Protein AF-B8HHJ3-F1 (afdb_monomer)

pLDDT: mean 74.64, std 19.81, range [38.91, 95.44]

Structure (mmCIF, N/CA/C/O backbone):
data_AF-B8HHJ3-F1
#
_entry.id   AF-B8HHJ3-F1
#
loop_
_atom_site.group_PDB
_atom_site.id
_atom_site.type_symbol
_atom_site.label_atom_id
_atom_site.label_alt_id
_atom_site.label_comp_id
_atom_site.label_asym_id
_atom_site.label_entity_id
_atom_site.label_seq_id
_atom_site.pdbx_PDB_ins_code
_atom_site.Cartn_x
_atom_site.Cartn_y
_atom_site.Cartn_z
_atom_site.occupancy
_atom_site.B_iso_or_equiv
_atom_site.auth_seq_id
_atom_site.auth_comp_id
_atom_site.auth_asym_id
_atom_site.auth_atom_id
_atom_site.pdbx_PDB_model_num
ATOM 1 N N . MET A 1 1 ? -22.187 -8.654 -37.472 1.00 39.53 1 MET A N 1
ATOM 2 C CA . MET A 1 1 ? -22.136 -8.886 -36.016 1.00 39.53 1 MET A CA 1
ATOM 3 C C . MET A 1 1 ? -20.667 -8.932 -35.640 1.00 39.53 1 MET A C 1
ATOM 5 O O . MET A 1 1 ? -20.045 -9.967 -35.825 1.00 39.53 1 MET A O 1
ATOM 9 N N . SER A 1 2 ? -20.085 -7.790 -35.275 1.00 41.62 2 SER A N 1
ATOM 10 C CA . SER A 1 2 ? -18.671 -7.726 -34.893 1.00 41.62 2 SER A CA 1
ATOM 11 C C . SER A 1 2 ? -18.561 -8.133 -33.432 1.00 41.62 2 SER A C 1
ATOM 13 O O . SER A 1 2 ? -19.108 -7.459 -32.562 1.00 41.62 2 SER A O 1
ATOM 15 N N . GLY A 1 3 ? -17.942 -9.291 -33.207 1.00 42.66 3 GLY A N 1
ATOM 16 C CA . GLY A 1 3 ? -17.611 -9.793 -31.883 1.00 42.66 3 GLY A CA 1
ATOM 17 C C . GLY A 1 3 ? -16.629 -8.852 -31.199 1.00 42.66 3 GLY A C 1
ATOM 18 O O . GLY A 1 3 ? -15.698 -8.348 -31.823 1.00 42.66 3 GLY A O 1
ATOM 19 N N . MET A 1 4 ? -16.906 -8.602 -29.928 1.00 48.00 4 MET A N 1
ATOM 20 C CA . MET A 1 4 ? -16.073 -7.865 -28.994 1.00 48.00 4 MET A CA 1
ATOM 21 C C . MET A 1 4 ? -14.666 -8.472 -28.971 1.00 48.00 4 MET A C 1
ATOM 23 O O . MET A 1 4 ? -14.512 -9.654 -28.678 1.00 48.00 4 MET A O 1
ATOM 27 N N . THR A 1 5 ? -13.644 -7.671 -29.245 1.00 41.06 5 THR A N 1
ATOM 28 C CA . THR A 1 5 ? -12.315 -7.909 -28.679 1.00 41.06 5 THR A CA 1
ATOM 29 C C . THR A 1 5 ? -12.155 -6.883 -27.577 1.00 41.06 5 THR A C 1
ATOM 31 O O . THR A 1 5 ? -11.819 -5.726 -27.827 1.00 41.06 5 THR A O 1
ATOM 34 N N . GLU A 1 6 ? -12.532 -7.292 -26.369 1.00 40.34 6 GLU A N 1
ATOM 35 C CA . GLU A 1 6 ? -12.197 -6.583 -25.143 1.00 40.34 6 GLU A CA 1
ATOM 36 C C . GLU A 1 6 ? -10.674 -6.426 -25.118 1.00 40.34 6 GLU A C 1
ATOM 38 O O . GLU A 1 6 ? -9.939 -7.414 -25.123 1.00 40.34 6 GLU A O 1
ATOM 43 N N . ASN A 1 7 ? -10.202 -5.180 -25.175 1.00 38.91 7 ASN A N 1
ATOM 44 C CA . ASN A 1 7 ? -8.801 -4.875 -24.919 1.00 38.91 7 ASN A CA 1
ATOM 45 C C . ASN A 1 7 ? -8.454 -5.435 -23.533 1.00 38.91 7 ASN A C 1
ATOM 47 O O . ASN A 1 7 ? -9.158 -5.096 -22.575 1.00 38.91 7 ASN A O 1
ATOM 51 N N . PRO A 1 8 ? -7.407 -6.264 -23.384 1.00 41.50 8 PRO A N 1
ATOM 52 C CA . PRO A 1 8 ? -6.937 -6.617 -22.060 1.00 41.50 8 PRO A CA 1
ATOM 53 C C . PRO A 1 8 ? -6.451 -5.329 -21.394 1.00 41.50 8 PRO A C 1
ATOM 55 O O . PRO A 1 8 ? -5.512 -4.683 -21.855 1.00 41.50 8 PRO A O 1
ATOM 58 N N . VAL A 1 9 ? -7.156 -4.924 -20.340 1.00 40.34 9 VAL A N 1
ATOM 59 C CA . VAL A 1 9 ? -6.746 -3.829 -19.461 1.00 40.34 9 VAL A CA 1
ATOM 60 C C . VAL A 1 9 ? -5.335 -4.162 -18.964 1.00 40.34 9 VAL A C 1
ATOM 62 O O . VAL A 1 9 ? -5.134 -5.297 -18.519 1.00 40.34 9 VAL A O 1
ATOM 65 N N . PRO A 1 10 ? -4.360 -3.240 -19.039 1.00 42.06 10 PRO A N 1
ATOM 66 C CA . PRO A 1 10 ? -3.039 -3.486 -18.482 1.00 42.06 10 PRO A CA 1
ATOM 67 C C . PRO A 1 10 ? -3.205 -3.804 -16.995 1.00 42.06 10 PRO A C 1
ATOM 69 O O . PRO A 1 10 ? -3.707 -2.987 -16.222 1.00 42.06 10 PRO A O 1
ATOM 72 N N . VAL A 1 11 ? -2.854 -5.032 -16.614 1.00 43.84 11 VAL A N 1
ATOM 73 C CA . VAL A 1 11 ? -2.845 -5.466 -15.219 1.00 43.84 11 VAL A CA 1
ATOM 74 C C . VAL A 1 11 ? -1.603 -4.839 -14.597 1.00 43.84 11 VAL A C 1
ATOM 76 O O . VAL A 1 11 ? -0.507 -5.377 -14.695 1.00 43.84 11 VAL A O 1
ATOM 79 N N . THR A 1 12 ? -1.786 -3.648 -14.034 1.00 46.75 12 THR A N 1
ATOM 80 C CA . THR A 1 12 ? -0.804 -2.937 -13.209 1.00 46.75 12 THR A CA 1
ATOM 81 C C . THR A 1 12 ? -0.358 -3.797 -12.033 1.00 46.75 12 THR A C 1
ATOM 83 O O . THR A 1 12 ? -1.081 -4.706 -11.594 1.00 46.75 12 THR A O 1
ATOM 86 N N . ALA A 1 13 ? 0.848 -3.540 -11.523 1.00 52.72 13 ALA A N 1
ATOM 87 C CA . ALA A 1 13 ? 1.371 -4.365 -10.454 1.00 52.72 13 ALA A CA 1
ATOM 88 C C . ALA A 1 13 ? 0.533 -4.244 -9.186 1.00 52.72 13 ALA A C 1
ATOM 90 O O . ALA A 1 13 ? -0.105 -3.235 -8.879 1.00 52.72 13 ALA A O 1
ATOM 91 N N . ALA A 1 14 ? 0.519 -5.374 -8.480 1.00 62.84 14 ALA A N 1
ATOM 92 C CA . ALA A 1 14 ? -0.212 -5.578 -7.251 1.00 62.84 14 ALA A CA 1
ATOM 93 C C . ALA A 1 14 ? -1.665 -5.072 -7.348 1.00 62.84 14 ALA A C 1
ATOM 95 O O . ALA A 1 14 ? -1.977 -4.020 -6.790 1.00 62.84 14 ALA A O 1
ATOM 96 N N . PRO A 1 15 ? -2.601 -5.829 -7.958 1.00 69.50 15 PRO A N 1
ATOM 97 C CA . PRO A 1 15 ? -4.024 -5.462 -7.973 1.00 69.50 15 PRO A CA 1
ATOM 98 C C . PRO A 1 15 ? -4.575 -5.135 -6.573 1.00 69.50 15 PRO A C 1
ATOM 100 O O . PRO A 1 15 ? -5.564 -4.420 -6.448 1.00 69.50 15 PRO A O 1
ATOM 103 N N . TYR A 1 16 ? -3.904 -5.603 -5.516 1.00 77.94 16 TYR A N 1
ATOM 104 C CA . TYR A 1 16 ? -4.191 -5.258 -4.131 1.00 77.94 16 TYR A CA 1
ATOM 105 C C . TYR A 1 16 ? -3.856 -3.805 -3.726 1.00 77.94 16 TYR A C 1
ATOM 107 O O . TYR A 1 16 ? -4.528 -3.268 -2.855 1.00 77.94 16 TYR A O 1
ATOM 115 N N . LEU A 1 17 ? -2.880 -3.125 -4.342 1.00 85.25 17 LEU A N 1
ATOM 116 C CA . LEU A 1 17 ? -2.566 -1.709 -4.062 1.00 85.25 17 LEU A CA 1
ATOM 117 C C . LEU A 1 17 ? -3.586 -0.737 -4.675 1.00 85.25 17 LEU A C 1
ATOM 119 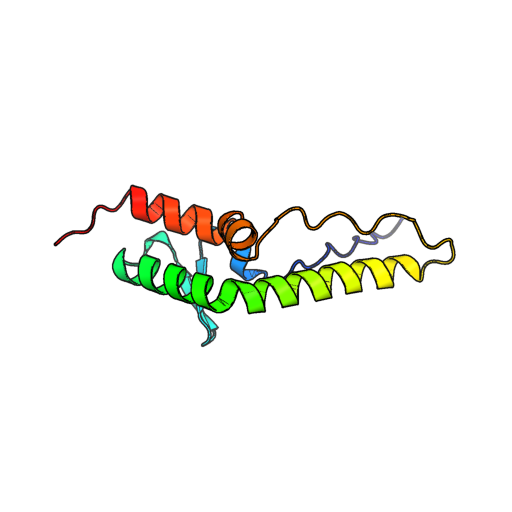O O . LEU A 1 17 ? -3.681 0.414 -4.246 1.00 85.25 17 LEU A O 1
ATOM 123 N N . GLN A 1 18 ? -4.367 -1.202 -5.652 1.00 85.44 18 GLN A N 1
ATOM 124 C CA . GLN A 1 18 ? -5.452 -0.439 -6.277 1.00 85.44 18 GLN A CA 1
ATOM 125 C C . GLN A 1 18 ? -6.777 -0.543 -5.501 1.00 85.44 18 GLN A C 1
ATOM 127 O O . GLN A 1 18 ? -7.750 0.137 -5.827 1.00 85.44 18 GLN A O 1
ATOM 132 N N . GLN A 1 19 ? -6.834 -1.389 -4.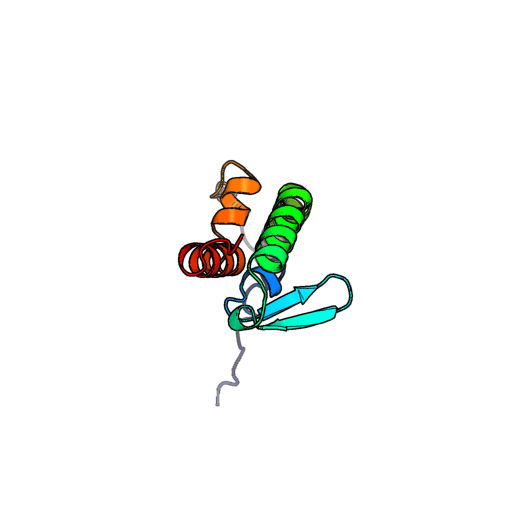468 1.00 86.88 19 GLN A N 1
ATOM 133 C CA . GLN A 1 19 ? -8.021 -1.581 -3.638 1.00 86.88 19 GLN A CA 1
ATOM 134 C C . GLN A 1 19 ? -8.181 -0.426 -2.646 1.00 86.88 19 GLN A C 1
ATOM 136 O O . GLN A 1 19 ? -7.210 0.057 -2.080 1.00 86.88 19 GLN A O 1
ATOM 141 N N . THR A 1 20 ? -9.421 -0.007 -2.396 1.00 92.00 20 THR A N 1
ATOM 142 C CA . THR A 1 20 ? -9.732 1.081 -1.446 1.00 92.00 20 THR A CA 1
ATOM 143 C C . THR A 1 20 ? -10.527 0.623 -0.228 1.00 92.00 20 THR A C 1
ATOM 145 O O . THR A 1 20 ? -10.669 1.378 0.724 1.00 92.00 20 THR A O 1
ATOM 148 N N . GLN A 1 21 ? -11.058 -0.603 -0.249 1.00 92.56 21 GLN A N 1
ATOM 149 C CA . GLN A 1 21 ? -11.944 -1.127 0.801 1.00 92.56 21 GLN A CA 1
ATOM 150 C C . GLN A 1 21 ? -11.368 -2.338 1.524 1.00 92.56 21 GLN A C 1
ATOM 152 O O . GLN A 1 21 ? -11.779 -2.640 2.642 1.00 92.56 21 GLN A O 1
ATOM 157 N N . VAL A 1 22 ? -10.421 -3.032 0.897 1.00 93.50 22 VAL A N 1
ATOM 158 C CA . VAL A 1 22 ? -9.871 -4.281 1.409 1.00 93.50 22 VAL A CA 1
ATOM 159 C C . VAL A 1 22 ? -8.353 -4.276 1.358 1.00 93.50 22 VAL A C 1
ATOM 161 O O . VAL A 1 22 ? -7.751 -3.682 0.469 1.00 93.50 22 VAL A O 1
ATOM 164 N N . TRP A 1 23 ? -7.754 -4.982 2.307 1.00 91.94 23 TRP A N 1
ATOM 165 C CA . TRP A 1 23 ? -6.350 -5.360 2.320 1.00 91.94 23 TRP A CA 1
ATOM 166 C C . TRP A 1 23 ? -6.254 -6.881 2.297 1.00 91.94 23 TRP A C 1
ATOM 168 O O . TRP A 1 23 ? -6.881 -7.543 3.120 1.00 91.94 23 TRP A O 1
ATOM 178 N N . THR A 1 24 ? -5.464 -7.442 1.384 1.00 89.81 24 THR A N 1
ATOM 179 C CA . THR A 1 24 ? -5.147 -8.876 1.398 1.00 89.81 24 THR A CA 1
ATOM 180 C C . THR A 1 24 ? -3.725 -9.062 1.902 1.00 89.81 24 THR A C 1
ATOM 182 O O . THR A 1 24 ? -2.789 -8.520 1.317 1.00 89.81 24 THR A O 1
ATOM 185 N N . ASP A 1 25 ? -3.560 -9.792 3.002 1.00 87.06 25 ASP A N 1
ATOM 186 C CA . ASP A 1 25 ? -2.243 -10.029 3.590 1.00 87.06 25 ASP A CA 1
ATOM 187 C C . ASP A 1 25 ? -1.430 -11.091 2.822 1.00 87.06 25 ASP A C 1
ATOM 189 O O . ASP A 1 25 ? -1.908 -11.745 1.895 1.00 87.06 25 ASP A O 1
ATOM 193 N N . VAL A 1 26 ? -0.173 -11.287 3.232 1.00 82.62 26 VAL A N 1
ATOM 194 C CA . VAL A 1 26 ? 0.754 -12.259 2.617 1.00 82.62 26 VAL A CA 1
ATOM 195 C C . VAL A 1 26 ? 0.317 -13.721 2.757 1.00 82.62 26 VAL A C 1
ATOM 197 O O . VAL A 1 26 ? 0.873 -14.592 2.093 1.00 82.62 26 VAL A O 1
ATOM 200 N N . HIS A 1 27 ? -0.653 -14.004 3.625 1.00 84.69 27 HIS A N 1
ATOM 201 C CA . HIS A 1 27 ? -1.237 -15.328 3.809 1.00 84.69 27 HIS A CA 1
ATOM 202 C C . HIS A 1 27 ? -2.525 -15.511 2.994 1.00 84.69 27 HIS A C 1
ATOM 204 O O . HIS A 1 27 ? -3.106 -16.594 3.017 1.00 84.69 27 HIS A O 1
ATOM 210 N N . GLY A 1 28 ? -2.957 -14.480 2.261 1.00 84.62 28 GLY A N 1
ATOM 211 C CA . GLY A 1 28 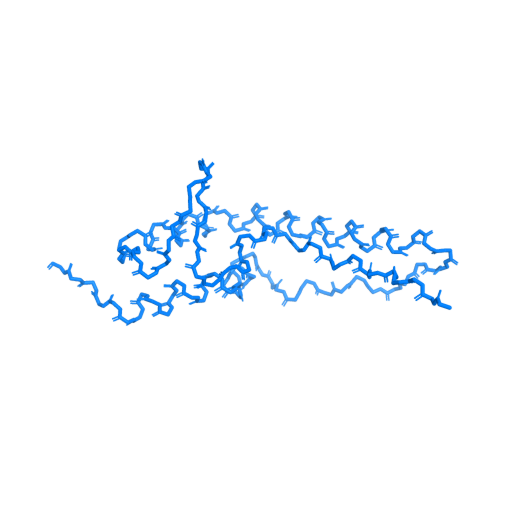? -4.166 -14.498 1.448 1.00 84.62 28 GLY A CA 1
ATOM 212 C C . GLY A 1 28 ? -5.446 -14.189 2.222 1.00 84.62 28 GLY A C 1
ATOM 213 O O . GLY A 1 28 ? -6.527 -14.377 1.667 1.00 84.62 28 GLY A O 1
ATOM 214 N N . ASN A 1 29 ? -5.368 -13.716 3.473 1.00 88.62 29 ASN A N 1
ATOM 215 C CA . ASN A 1 29 ? -6.571 -13.297 4.193 1.00 88.62 29 ASN A CA 1
ATOM 216 C C . ASN A 1 29 ? -6.959 -11.879 3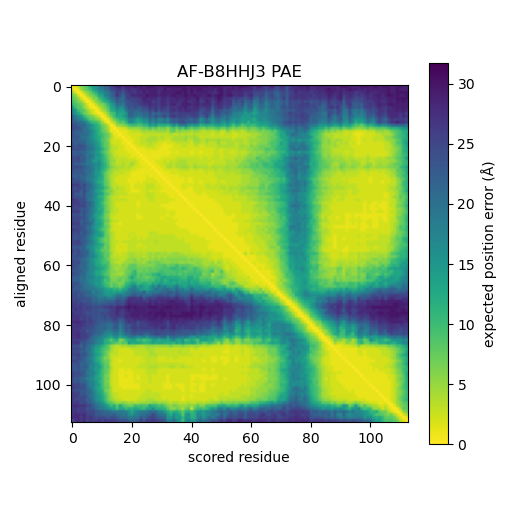.786 1.00 88.62 29 ASN A C 1
ATOM 218 O O . ASN A 1 29 ? -6.121 -10.975 3.777 1.00 88.62 29 ASN A O 1
ATOM 222 N N . THR A 1 30 ? -8.244 -11.679 3.508 1.00 93.12 30 THR A N 1
ATOM 223 C CA . THR A 1 30 ? -8.809 -10.373 3.173 1.00 93.12 30 THR A CA 1
ATOM 224 C C . THR A 1 30 ? -9.395 -9.710 4.415 1.00 93.12 30 THR A C 1
ATOM 226 O O . THR A 1 30 ? -10.202 -10.303 5.129 1.00 93.12 30 THR A O 1
ATOM 229 N N . HIS A 1 31 ? -9.017 -8.457 4.640 1.00 92.44 31 HIS A N 1
ATOM 230 C CA . HIS A 1 31 ? -9.457 -7.612 5.744 1.00 92.44 31 HIS A CA 1
ATOM 231 C C . HIS A 1 31 ? -10.187 -6.397 5.178 1.00 92.44 31 HIS A C 1
ATOM 233 O O . HIS A 1 31 ? -9.654 -5.730 4.292 1.00 92.44 31 HIS A O 1
ATOM 239 N N . LEU A 1 32 ? -11.378 -6.083 5.687 1.00 95.44 32 LEU A N 1
ATOM 240 C CA . LEU A 1 32 ? -12.051 -4.817 5.382 1.00 95.44 32 LEU A CA 1
ATOM 241 C C . LEU A 1 32 ? -11.333 -3.681 6.113 1.00 95.44 32 LEU A C 1
ATOM 243 O O . LEU A 1 32 ? -11.135 -3.761 7.326 1.00 95.44 32 LEU A O 1
ATOM 247 N N . LEU A 1 33 ? -10.951 -2.616 5.402 1.00 94.00 33 LEU A N 1
ATOM 248 C CA . LEU A 1 33 ? -10.187 -1.516 6.005 1.00 94.00 33 LEU A CA 1
ATOM 249 C C . LEU A 1 33 ? -10.961 -0.833 7.139 1.00 94.00 33 LEU A C 1
ATOM 251 O O . LEU A 1 33 ? -10.369 -0.418 8.136 1.00 94.00 33 LEU A O 1
ATOM 255 N N . GLU A 1 34 ? -12.287 -0.748 7.015 1.00 93.00 34 GLU A N 1
ATOM 256 C CA . GLU A 1 34 ? -13.151 -0.167 8.042 1.00 93.00 34 GLU A CA 1
ATOM 257 C C . GLU A 1 34 ? -13.140 -0.967 9.355 1.00 93.00 34 GLU A C 1
ATOM 259 O O . GLU A 1 34 ? -13.188 -0.367 10.431 1.00 93.00 34 GLU A O 1
ATOM 264 N N . ASP A 1 35 ? -12.954 -2.285 9.294 1.00 94.88 35 ASP A N 1
ATOM 265 C CA . ASP A 1 35 ? -12.898 -3.156 10.472 1.00 94.88 35 ASP A CA 1
ATOM 266 C C . ASP A 1 35 ? -11.499 -3.198 11.106 1.00 94.88 35 ASP A C 1
ATOM 268 O O . ASP A 1 35 ? -11.330 -3.586 12.267 1.00 94.88 35 ASP A O 1
ATOM 272 N N . MET A 1 36 ? -10.466 -2.772 10.372 1.00 93.44 36 MET A N 1
ATOM 273 C CA . MET A 1 36 ? -9.094 -2.784 10.866 1.00 93.44 36 MET A CA 1
ATOM 274 C C . MET A 1 36 ? -8.885 -1.750 11.977 1.00 93.44 36 MET A C 1
ATOM 276 O O . MET A 1 36 ? -9.173 -0.558 11.847 1.00 93.44 36 MET A O 1
ATOM 280 N N . THR A 1 37 ? -8.285 -2.184 13.084 1.00 93.56 37 THR A N 1
ATOM 281 C CA . THR A 1 37 ? -7.883 -1.258 14.152 1.00 93.56 37 THR A CA 1
ATOM 282 C C . THR A 1 37 ? -6.824 -0.264 13.659 1.00 93.56 37 THR A C 1
ATOM 284 O O . THR A 1 37 ? -6.026 -0.577 12.775 1.00 93.56 37 THR A O 1
ATOM 287 N N . ALA A 1 38 ? -6.737 0.914 14.287 1.00 92.69 38 ALA A N 1
ATOM 288 C CA . ALA A 1 38 ? -5.712 1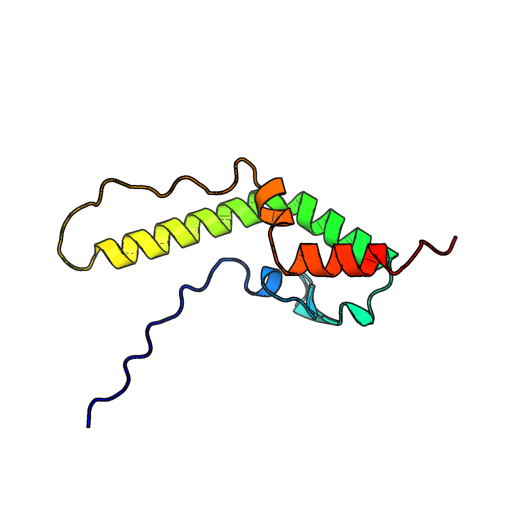.909 13.952 1.00 92.69 38 ALA A CA 1
ATOM 289 C C . ALA A 1 38 ? -4.277 1.358 14.085 1.00 92.69 38 ALA A C 1
ATOM 291 O O . ALA A 1 38 ? -3.401 1.701 13.297 1.00 92.69 38 ALA A O 1
ATOM 292 N N . ASN A 1 39 ? -4.024 0.471 15.053 1.00 94.06 39 ASN A N 1
ATOM 293 C CA . ASN A 1 39 ? -2.717 -0.178 15.187 1.00 94.06 39 ASN A CA 1
ATOM 294 C C . ASN A 1 39 ? -2.437 -1.127 14.023 1.00 94.06 39 ASN A C 1
ATOM 296 O O . ASN A 1 39 ? -1.323 -1.148 13.506 1.00 94.06 39 ASN A O 1
ATOM 300 N N . TYR A 1 40 ? -3.446 -1.875 13.581 1.00 93.19 40 TYR A N 1
ATOM 301 C CA . TYR A 1 40 ? -3.274 -2.785 12.460 1.00 93.19 40 TYR A CA 1
ATOM 302 C C . TYR A 1 40 ? -3.081 -2.033 11.136 1.00 93.19 40 TYR A C 1
ATOM 304 O O . TYR A 1 40 ? -2.169 -2.373 10.391 1.00 93.19 40 TYR A O 1
ATOM 312 N N . LEU A 1 41 ? -3.822 -0.943 10.902 1.00 93.94 41 LEU A N 1
ATOM 313 C CA . LEU A 1 41 ? -3.599 -0.041 9.762 1.00 93.94 41 LEU A CA 1
ATOM 314 C C . LEU A 1 41 ? -2.159 0.505 9.735 1.00 93.94 41 LEU A C 1
ATOM 316 O O . LEU A 1 41 ? -1.498 0.438 8.703 1.00 93.94 41 LEU A O 1
ATOM 320 N N . ARG A 1 42 ? -1.626 0.973 10.876 1.00 94.62 42 ARG A N 1
ATOM 321 C CA . ARG A 1 42 ? -0.223 1.431 10.972 1.00 94.62 42 ARG A CA 1
ATOM 322 C C . ARG A 1 42 ? 0.783 0.318 10.687 1.00 94.62 42 ARG A C 1
ATOM 324 O O . ARG A 1 42 ? 1.784 0.567 10.023 1.00 94.62 42 ARG A O 1
ATOM 331 N N . ASN A 1 43 ? 0.525 -0.896 11.172 1.00 94.81 43 ASN A N 1
ATOM 332 C CA . ASN A 1 43 ? 1.392 -2.044 10.909 1.00 94.81 43 ASN A CA 1
ATOM 333 C C . ASN A 1 43 ? 1.417 -2.395 9.419 1.00 94.81 43 ASN A C 1
ATOM 335 O O . ASN A 1 43 ? 2.490 -2.658 8.881 1.00 94.81 43 ASN A O 1
ATOM 339 N N . VAL A 1 44 ? 0.263 -2.359 8.747 1.00 94.50 44 VAL A N 1
ATOM 340 C CA . VAL A 1 44 ? 0.178 -2.603 7.303 1.00 94.50 44 VAL A CA 1
ATOM 341 C C . VAL A 1 44 ? 0.893 -1.507 6.517 1.00 94.50 44 VAL A C 1
ATOM 343 O O . VAL A 1 44 ? 1.696 -1.826 5.647 1.00 94.50 44 VAL A O 1
ATOM 346 N N . LEU A 1 45 ? 0.699 -0.231 6.863 1.00 94.88 45 LEU A N 1
ATOM 347 C CA . LEU A 1 45 ? 1.431 0.868 6.226 1.00 94.88 45 LEU A CA 1
ATOM 348 C C . LEU A 1 45 ? 2.951 0.730 6.400 1.00 94.88 45 LEU A C 1
ATOM 350 O O . LEU A 1 45 ? 3.681 0.834 5.422 1.00 94.88 45 LEU A O 1
ATOM 354 N N . SER A 1 46 ? 3.429 0.424 7.609 1.00 94.94 46 SER A N 1
ATOM 355 C CA . SER A 1 46 ? 4.860 0.205 7.878 1.00 94.94 46 SER A CA 1
ATOM 356 C C . SER A 1 46 ? 5.432 -0.987 7.099 1.00 94.94 46 SER A C 1
ATOM 358 O O . SER A 1 46 ? 6.552 -0.928 6.583 1.00 94.94 46 SER A O 1
ATOM 360 N N . TYR A 1 47 ? 4.649 -2.062 6.973 1.00 94.00 47 TYR A N 1
ATOM 361 C CA . TYR A 1 47 ? 4.996 -3.212 6.142 1.00 94.00 47 TYR A CA 1
ATOM 362 C C . TYR A 1 47 ? 5.114 -2.823 4.661 1.00 94.00 47 TYR A C 1
ATOM 364 O O . TYR A 1 47 ? 6.112 -3.153 4.022 1.00 94.00 47 TYR A O 1
ATOM 372 N N . LEU A 1 48 ? 4.131 -2.093 4.126 1.00 92.81 48 LEU A N 1
ATOM 373 C CA . LEU A 1 48 ? 4.139 -1.624 2.741 1.00 92.81 48 LEU A CA 1
ATOM 374 C C . LEU A 1 48 ? 5.315 -0.679 2.471 1.00 92.81 48 LEU A C 1
ATOM 376 O O . LEU A 1 48 ? 5.979 -0.825 1.451 1.00 92.81 48 LEU A O 1
ATOM 380 N N . GLU A 1 49 ? 5.626 0.229 3.399 1.00 94.06 49 GLU A N 1
ATOM 381 C CA . GLU A 1 49 ? 6.796 1.107 3.302 1.00 94.06 49 GLU A CA 1
ATOM 382 C C . GLU A 1 49 ? 8.109 0.311 3.248 1.00 94.06 49 GLU A C 1
ATOM 384 O O . GLU A 1 49 ? 8.961 0.611 2.416 1.00 94.06 49 GLU A O 1
ATOM 389 N N . HIS A 1 50 ? 8.261 -0.741 4.061 1.00 93.38 50 HIS A N 1
ATOM 390 C CA . HIS A 1 50 ? 9.427 -1.638 3.997 1.00 93.38 50 HIS A CA 1
ATOM 391 C C . HIS A 1 50 ? 9.527 -2.414 2.681 1.00 93.38 50 HIS A C 1
ATOM 393 O O . HIS A 1 50 ? 10.612 -2.854 2.304 1.00 93.38 50 HIS A O 1
ATOM 399 N N . LYS A 1 51 ? 8.398 -2.617 2.001 1.00 89.50 51 LYS A N 1
ATOM 400 C CA . LYS A 1 51 ? 8.313 -3.320 0.721 1.00 89.50 51 LYS A CA 1
ATOM 401 C C . LYS A 1 51 ? 8.299 -2.387 -0.486 1.00 89.50 51 LYS A C 1
ATOM 403 O O . LYS A 1 51 ? 8.276 -2.885 -1.605 1.00 89.50 51 LYS A O 1
ATOM 408 N N . ALA A 1 52 ? 8.353 -1.069 -0.286 1.00 89.50 52 ALA A N 1
ATOM 409 C CA . ALA A 1 52 ? 8.159 -0.087 -1.348 1.00 89.50 52 ALA A CA 1
ATOM 410 C C . ALA A 1 52 ? 9.089 -0.321 -2.546 1.00 89.50 52 ALA A C 1
ATOM 412 O O . ALA A 1 52 ? 8.607 -0.359 -3.671 1.00 89.50 52 ALA A O 1
ATOM 413 N N . ASP A 1 53 ? 10.387 -0.536 -2.315 1.00 85.94 53 ASP A N 1
ATOM 414 C CA . ASP A 1 53 ? 11.365 -0.722 -3.396 1.00 85.94 53 ASP A CA 1
ATOM 415 C C . ASP A 1 53 ? 11.134 -2.014 -4.195 1.00 85.94 53 ASP A C 1
ATOM 417 O O . ASP A 1 53 ? 11.228 -2.012 -5.421 1.00 85.94 53 ASP A O 1
ATOM 421 N N . GLU A 1 54 ? 10.791 -3.112 -3.515 1.00 85.94 54 GLU A N 1
ATOM 422 C CA . GLU A 1 54 ? 10.477 -4.400 -4.151 1.00 85.94 54 GLU A CA 1
ATOM 423 C C . GLU A 1 54 ? 9.203 -4.292 -4.999 1.00 85.94 54 GLU A C 1
ATOM 425 O O . GLU A 1 54 ? 9.176 -4.709 -6.157 1.00 85.94 54 GLU A O 1
ATOM 430 N N . LEU A 1 55 ? 8.161 -3.676 -4.436 1.00 85.06 55 LEU A N 1
ATOM 431 C CA . LEU A 1 55 ? 6.876 -3.468 -5.099 1.00 85.06 55 LEU A CA 1
ATOM 432 C C . LEU A 1 55 ? 6.996 -2.515 -6.290 1.00 85.06 55 LEU A C 1
ATOM 434 O O . LEU A 1 55 ? 6.423 -2.774 -7.346 1.00 85.06 55 LEU A O 1
ATOM 438 N N . TYR A 1 56 ? 7.778 -1.448 -6.139 1.00 84.12 56 TYR A N 1
ATOM 439 C CA . TYR A 1 56 ? 8.039 -0.494 -7.206 1.00 84.12 56 TYR A CA 1
ATOM 440 C C . TYR A 1 56 ? 8.846 -1.128 -8.337 1.00 84.12 56 TYR A C 1
ATOM 442 O O . TYR A 1 56 ? 8.507 -0.945 -9.501 1.00 84.12 56 TYR A O 1
ATOM 450 N N . GLY A 1 57 ? 9.875 -1.920 -8.018 1.00 80.94 57 GLY A N 1
ATOM 451 C CA . GLY A 1 57 ? 10.638 -2.666 -9.020 1.00 80.94 57 GLY A CA 1
ATOM 452 C C . GLY A 1 57 ? 9.760 -3.618 -9.835 1.00 80.94 57 GLY A C 1
ATOM 453 O O . GLY A 1 57 ? 9.862 -3.639 -11.060 1.00 80.94 57 GLY A O 1
ATOM 454 N N . ALA A 1 58 ? 8.852 -4.341 -9.172 1.00 79.81 58 ALA A N 1
ATOM 455 C CA . ALA A 1 58 ? 7.897 -5.225 -9.838 1.00 79.81 58 ALA A CA 1
ATOM 456 C C . ALA A 1 58 ? 6.906 -4.463 -10.742 1.00 79.81 58 ALA A C 1
ATOM 458 O O . ALA A 1 58 ? 6.631 -4.914 -11.852 1.00 79.81 58 ALA A O 1
ATOM 459 N N . GLU A 1 59 ? 6.410 -3.293 -10.312 1.00 77.75 59 GLU A N 1
ATOM 460 C CA . GLU A 1 59 ? 5.599 -2.401 -11.161 1.00 77.75 59 GLU A CA 1
ATOM 461 C C . GLU A 1 59 ? 6.366 -1.965 -12.406 1.00 77.75 59 GLU A C 1
ATOM 463 O O . GLU A 1 59 ? 5.846 -2.049 -13.516 1.00 77.75 59 GLU A O 1
ATOM 468 N N . GLN A 1 60 ? 7.624 -1.555 -12.248 1.00 74.56 60 GLN A N 1
ATOM 469 C CA . GLN A 1 60 ? 8.425 -1.102 -13.379 1.00 74.56 60 GLN A CA 1
ATOM 470 C C . GLN A 1 60 ? 8.737 -2.218 -14.375 1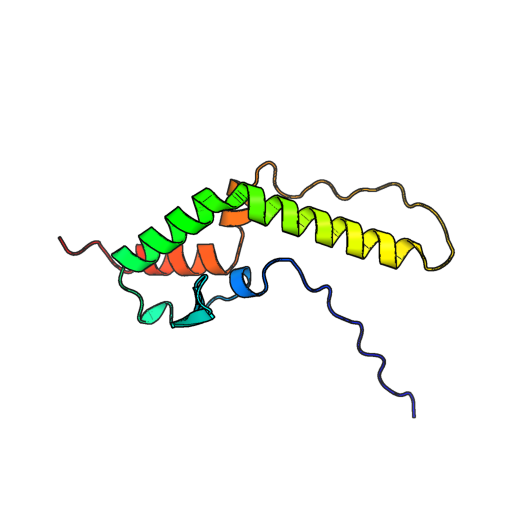.00 74.56 60 GLN A C 1
ATOM 472 O O . GLN A 1 60 ? 8.663 -1.990 -15.583 1.00 74.56 60 GLN A O 1
ATOM 477 N N . GLU A 1 61 ? 9.054 -3.427 -13.907 1.00 74.38 61 GLU A N 1
ATOM 478 C CA . GLU A 1 61 ? 9.243 -4.573 -14.801 1.00 74.38 61 GLU A CA 1
ATOM 479 C C . GLU A 1 61 ? 7.982 -4.890 -15.607 1.00 74.38 61 GLU A C 1
ATOM 481 O O . GLU A 1 61 ? 8.084 -5.191 -16.799 1.00 74.38 61 GLU A O 1
ATOM 486 N N . GLU A 1 62 ? 6.802 -4.805 -14.991 1.00 70.00 62 GLU A N 1
ATOM 487 C CA . GLU A 1 62 ? 5.545 -5.092 -15.678 1.00 70.00 62 GLU A CA 1
ATOM 488 C C . GLU A 1 62 ? 5.180 -3.995 -16.684 1.00 70.00 62 GLU A C 1
ATOM 490 O O . GLU A 1 62 ? 4.810 -4.305 -17.816 1.00 70.00 62 GLU A O 1
ATOM 495 N N . VAL A 1 63 ? 5.380 -2.719 -16.339 1.00 69.00 63 VAL A N 1
ATOM 496 C CA . VAL A 1 63 ? 5.215 -1.596 -17.278 1.00 69.00 63 VAL A CA 1
ATOM 497 C C . VAL A 1 63 ? 6.133 -1.763 -18.492 1.00 69.00 63 VAL A C 1
ATOM 499 O O . VAL A 1 63 ? 5.686 -1.630 -19.634 1.00 69.00 63 VAL A O 1
ATOM 502 N N . VAL A 1 64 ? 7.406 -2.105 -18.273 1.00 67.81 64 VAL A N 1
ATOM 503 C CA . VAL A 1 64 ? 8.363 -2.364 -19.361 1.00 67.81 64 VAL A CA 1
ATOM 504 C C . VAL A 1 64 ? 7.938 -3.576 -20.189 1.00 67.81 64 VAL A C 1
ATOM 506 O O . VAL A 1 64 ? 8.010 -3.539 -21.417 1.00 67.81 64 VAL A O 1
ATOM 509 N N . ARG A 1 65 ? 7.469 -4.651 -19.548 1.00 67.62 65 ARG A N 1
ATOM 510 C CA . ARG A 1 65 ? 6.978 -5.846 -20.240 1.00 67.62 65 ARG A CA 1
ATOM 511 C C . ARG A 1 65 ? 5.771 -5.532 -21.118 1.00 67.62 65 ARG A C 1
ATOM 513 O O . ARG A 1 65 ? 5.769 -5.937 -22.277 1.00 67.62 65 ARG A O 1
ATOM 520 N N . ALA A 1 66 ? 4.784 -4.811 -20.595 1.00 64.81 66 ALA A N 1
ATOM 521 C CA . ALA A 1 66 ? 3.601 -4.402 -21.341 1.00 64.81 66 ALA A CA 1
ATOM 522 C C . ALA A 1 66 ? 3.989 -3.570 -22.575 1.00 64.81 66 ALA A C 1
ATOM 524 O O . ALA A 1 66 ? 3.550 -3.873 -23.682 1.00 64.81 66 ALA A O 1
ATOM 525 N N . GLN A 1 67 ? 4.908 -2.611 -22.412 1.00 62.41 67 GLN A N 1
ATOM 526 C CA . GLN A 1 67 ? 5.438 -1.816 -23.524 1.00 62.41 67 GLN A CA 1
ATOM 527 C C . GLN A 1 67 ? 6.173 -2.674 -24.562 1.00 62.41 67 GLN A C 1
ATOM 529 O O . GLN A 1 67 ? 6.002 -2.477 -25.761 1.00 62.41 67 GLN A O 1
ATOM 534 N N . LEU A 1 68 ? 6.984 -3.648 -24.136 1.00 62.62 68 LEU A N 1
ATOM 535 C CA . LEU A 1 68 ? 7.673 -4.550 -25.063 1.00 62.62 68 LEU A CA 1
ATOM 536 C C . LEU A 1 68 ? 6.692 -5.420 -25.855 1.00 62.62 68 LEU A C 1
ATOM 538 O O . LEU A 1 68 ? 6.919 -5.636 -27.041 1.00 62.62 68 LEU A O 1
ATOM 542 N N . VAL A 1 69 ? 5.612 -5.899 -25.230 1.00 61.06 69 VAL A N 1
ATOM 543 C CA . VAL A 1 69 ? 4.560 -6.668 -25.914 1.00 61.06 69 VAL A CA 1
ATOM 544 C C . VAL A 1 69 ? 3.848 -5.811 -26.965 1.00 61.06 69 VAL A C 1
ATOM 546 O O . VAL A 1 69 ? 3.640 -6.294 -28.077 1.00 61.06 69 VAL A O 1
ATOM 549 N N . GLU A 1 70 ? 3.558 -4.539 -26.673 1.00 54.25 70 GLU A N 1
ATOM 550 C CA . GLU A 1 70 ? 2.999 -3.599 -27.660 1.00 54.25 70 GLU A CA 1
ATOM 551 C C . GLU A 1 70 ? 3.958 -3.333 -28.838 1.00 54.25 70 GLU A C 1
ATOM 553 O O . GLU A 1 70 ? 3.519 -3.182 -29.977 1.00 54.25 70 GLU A O 1
ATOM 558 N N . VAL A 1 71 ? 5.277 -3.354 -28.611 1.00 54.09 71 VAL A N 1
ATOM 559 C CA . VAL A 1 71 ? 6.302 -3.138 -29.656 1.00 54.09 71 VAL A CA 1
ATOM 560 C C . VAL A 1 71 ? 6.422 -4.311 -30.648 1.00 54.09 71 VAL A C 1
ATOM 562 O O . VAL A 1 71 ? 6.997 -4.140 -31.726 1.00 54.09 71 VAL A O 1
ATOM 565 N N . PHE A 1 72 ? 5.875 -5.495 -30.344 1.00 51.47 72 PHE A N 1
ATOM 566 C CA . PHE A 1 72 ? 5.869 -6.631 -31.278 1.00 51.47 72 PHE A CA 1
ATOM 567 C C . PHE A 1 72 ? 4.717 -6.602 -32.304 1.00 51.47 72 PHE A C 1
ATOM 569 O O . PHE A 1 72 ? 4.712 -7.439 -33.212 1.00 51.47 72 PHE A O 1
ATOM 576 N N . GLU A 1 73 ? 3.809 -5.616 -32.263 1.00 48.78 73 GLU A N 1
ATOM 577 C CA . GLU A 1 73 ? 3.105 -5.196 -33.482 1.00 48.78 73 GLU A CA 1
ATOM 578 C C . GLU A 1 73 ? 4.109 -4.487 -34.410 1.00 48.78 73 GLU A C 1
ATOM 580 O O . GLU A 1 73 ? 4.880 -3.635 -33.964 1.00 48.78 73 GLU A O 1
ATOM 585 N N . PRO A 1 74 ? 4.190 -4.836 -35.707 1.00 42.97 74 PRO A N 1
ATOM 586 C CA . PRO A 1 74 ? 5.328 -4.457 -36.526 1.00 42.97 74 PRO A CA 1
ATOM 587 C C . PRO A 1 74 ? 5.238 -2.976 -36.898 1.00 42.97 74 PRO A C 1
ATOM 589 O O . PRO A 1 74 ? 4.706 -2.660 -37.957 1.00 42.97 74 PRO A O 1
ATOM 592 N N . CYS A 1 75 ? 5.782 -2.067 -36.081 1.00 39.66 75 CYS A N 1
ATOM 593 C CA . CYS A 1 75 ? 6.544 -0.902 -36.543 1.00 39.66 75 CYS A CA 1
ATOM 594 C C . CYS A 1 75 ? 7.047 0.019 -35.417 1.00 39.66 75 CYS A C 1
ATOM 596 O O . CYS A 1 75 ? 6.270 0.630 -34.697 1.00 39.66 75 CYS A O 1
ATOM 598 N N . ARG A 1 76 ? 8.361 0.280 -35.501 1.00 41.25 76 ARG A N 1
ATOM 599 C CA . ARG A 1 76 ? 9.124 1.429 -34.979 1.00 41.25 76 ARG A CA 1
ATOM 600 C C . ARG A 1 76 ? 9.263 1.499 -33.461 1.00 41.25 76 ARG A C 1
ATOM 602 O O . ARG A 1 76 ? 8.349 1.912 -32.770 1.00 41.25 76 ARG A O 1
ATOM 609 N N . TYR A 1 77 ? 10.489 1.250 -32.992 1.00 40.75 77 TYR A N 1
ATOM 610 C CA . TYR A 1 77 ? 10.976 1.738 -31.700 1.00 40.75 77 TYR A CA 1
ATOM 611 C C . TYR A 1 77 ? 10.560 3.209 -31.511 1.00 40.75 77 TYR A C 1
ATOM 613 O O . TYR A 1 77 ? 11.094 4.078 -32.213 1.00 40.75 77 TYR A O 1
ATOM 621 N N . PRO A 1 78 ? 9.615 3.510 -30.606 1.00 43.62 78 PRO A N 1
ATOM 622 C CA . PRO A 1 78 ? 9.267 4.874 -30.289 1.00 43.62 78 PRO A CA 1
ATOM 623 C C . PRO A 1 78 ? 10.325 5.402 -29.320 1.00 43.62 78 PRO A C 1
ATOM 625 O O . PRO A 1 78 ? 10.623 4.802 -28.289 1.00 43.62 78 PRO A O 1
ATOM 628 N N . HIS A 1 79 ? 10.928 6.537 -29.659 1.00 48.72 79 HIS A N 1
ATOM 629 C CA . HIS A 1 79 ? 11.633 7.339 -28.672 1.00 48.72 79 HIS A CA 1
ATOM 630 C C . HIS A 1 79 ? 10.624 7.774 -27.606 1.00 48.72 79 HIS A C 1
ATOM 632 O O . HIS A 1 79 ? 9.736 8.569 -27.902 1.00 48.72 79 HIS A O 1
ATOM 638 N N . GLY A 1 80 ? 10.768 7.267 -26.384 1.00 43.16 80 GLY A N 1
ATOM 639 C CA . GLY A 1 80 ? 9.969 7.719 -25.250 1.00 43.16 80 GLY A CA 1
ATOM 640 C C . GLY A 1 80 ? 9.723 6.612 -24.246 1.00 43.16 80 GLY A C 1
ATOM 641 O O . GLY A 1 80 ? 8.600 6.143 -24.134 1.00 43.16 80 GLY A O 1
ATOM 642 N N . VAL A 1 81 ? 10.757 6.218 -23.497 1.00 47.91 81 VAL A N 1
ATOM 643 C CA . VAL A 1 81 ? 10.505 5.648 -22.167 1.00 47.91 81 VAL A CA 1
ATOM 644 C C . VAL A 1 81 ? 9.758 6.751 -21.409 1.00 47.91 81 VAL A C 1
ATOM 646 O O . VAL A 1 81 ? 10.334 7.839 -21.272 1.00 47.91 81 VAL A O 1
ATOM 649 N N . PRO A 1 82 ? 8.489 6.559 -21.000 1.00 43.72 82 PRO A N 1
ATOM 650 C CA . PRO A 1 82 ? 7.816 7.550 -20.179 1.00 43.72 82 PRO A CA 1
ATOM 651 C C . PRO A 1 82 ? 8.682 7.754 -18.934 1.00 43.72 82 PRO A C 1
ATOM 653 O O . PRO A 1 82 ? 9.144 6.761 -18.362 1.00 43.72 82 PRO A O 1
ATOM 656 N N . PRO A 1 83 ? 8.984 9.000 -18.533 1.00 49.59 83 PRO A N 1
ATOM 657 C CA . PRO A 1 83 ? 9.669 9.210 -17.273 1.00 49.59 83 PRO A CA 1
ATOM 658 C C . PRO A 1 83 ? 8.848 8.517 -16.188 1.00 49.59 83 PRO A C 1
ATOM 660 O O . PRO A 1 83 ? 7.627 8.658 -16.155 1.00 49.59 83 PRO A O 1
ATOM 663 N N . LEU A 1 84 ? 9.530 7.746 -15.343 1.00 59.59 84 LEU A N 1
ATOM 664 C CA . LEU A 1 84 ? 8.981 7.251 -14.089 1.00 59.59 84 LEU A CA 1
ATOM 665 C C . LEU A 1 84 ? 8.276 8.438 -13.419 1.00 59.59 84 LEU A C 1
ATOM 667 O O . LEU A 1 84 ? 8.953 9.381 -13.013 1.00 59.59 84 LEU A O 1
ATOM 671 N N . GLU A 1 85 ? 6.938 8.454 -13.385 1.00 66.69 85 GLU A N 1
ATOM 672 C CA . GLU A 1 85 ? 6.178 9.621 -12.898 1.00 66.69 85 GLU A CA 1
ATOM 673 C C . GLU A 1 85 ? 6.525 9.967 -11.438 1.00 66.69 85 GLU A C 1
ATOM 675 O O . GLU A 1 85 ? 6.288 11.085 -10.981 1.00 66.69 85 GLU A O 1
ATOM 680 N N . PHE A 1 86 ? 7.145 9.024 -10.725 1.00 69.38 86 PHE A N 1
ATOM 681 C CA . PHE A 1 86 ? 7.579 9.139 -9.342 1.00 69.38 86 PHE A CA 1
ATOM 682 C C . PHE A 1 86 ? 9.105 9.093 -9.242 1.00 69.38 86 PHE A C 1
ATOM 684 O O . PHE A 1 86 ? 9.756 8.225 -9.830 1.00 69.38 86 PHE A O 1
ATOM 691 N N . ALA A 1 87 ? 9.687 10.002 -8.453 1.00 73.19 87 ALA A N 1
ATOM 692 C CA . ALA A 1 87 ? 11.133 10.056 -8.259 1.00 73.19 87 ALA A CA 1
ATOM 693 C C . ALA A 1 87 ? 11.622 8.976 -7.279 1.00 73.19 87 ALA A C 1
ATOM 695 O O . ALA A 1 87 ? 12.794 8.597 -7.320 1.00 73.19 87 ALA A O 1
ATOM 696 N N . THR A 1 88 ? 10.741 8.458 -6.413 1.00 85.50 88 THR A N 1
ATOM 697 C CA . THR A 1 88 ? 11.066 7.394 -5.450 1.00 85.50 88 THR A CA 1
ATOM 698 C C . THR A 1 88 ? 9.949 6.356 -5.300 1.00 85.50 88 THR A C 1
ATOM 700 O O . THR A 1 88 ? 8.767 6.656 -5.473 1.00 85.50 88 THR A O 1
ATOM 703 N N . ALA A 1 89 ? 10.316 5.140 -4.878 1.00 86.56 89 ALA A N 1
ATOM 704 C CA . ALA A 1 89 ? 9.362 4.078 -4.544 1.00 86.56 89 ALA A CA 1
ATOM 705 C C . ALA A 1 89 ? 8.382 4.493 -3.432 1.00 86.56 89 ALA A C 1
ATOM 707 O O . ALA A 1 89 ? 7.218 4.102 -3.436 1.00 86.56 89 ALA A O 1
ATOM 708 N N . ARG A 1 90 ? 8.835 5.333 -2.493 1.00 89.69 90 ARG A N 1
ATOM 709 C CA . ARG A 1 90 ? 7.995 5.888 -1.426 1.00 89.69 90 ARG A CA 1
ATOM 710 C C . ARG A 1 90 ? 6.917 6.819 -1.979 1.00 89.69 90 ARG A C 1
ATOM 712 O O . ARG A 1 90 ? 5.762 6.692 -1.588 1.00 89.69 90 ARG A O 1
ATOM 719 N N . GLU A 1 91 ? 7.283 7.739 -2.868 1.00 87.31 91 GLU A N 1
ATOM 720 C CA . GLU A 1 91 ? 6.327 8.652 -3.512 1.00 87.31 91 GLU A CA 1
ATOM 721 C C . GLU A 1 91 ? 5.292 7.883 -4.335 1.00 87.31 91 GLU A C 1
ATOM 723 O O . GLU A 1 91 ? 4.096 8.151 -4.224 1.00 87.31 91 GLU A O 1
ATOM 728 N N . TRP A 1 92 ? 5.739 6.876 -5.092 1.00 89.19 92 TRP A N 1
ATOM 729 C CA . TRP A 1 92 ? 4.842 5.969 -5.804 1.00 89.19 92 TRP A CA 1
ATOM 730 C C . TRP A 1 92 ? 3.889 5.255 -4.841 1.00 89.19 92 TRP A C 1
ATOM 732 O O . TRP A 1 92 ? 2.675 5.318 -5.025 1.00 89.19 92 TRP A O 1
ATOM 742 N N . LEU A 1 93 ? 4.403 4.649 -3.768 1.00 89.62 93 LEU A N 1
ATOM 743 C CA . LEU A 1 93 ? 3.583 3.927 -2.796 1.00 89.62 93 LEU A CA 1
ATOM 744 C C . LEU A 1 93 ? 2.523 4.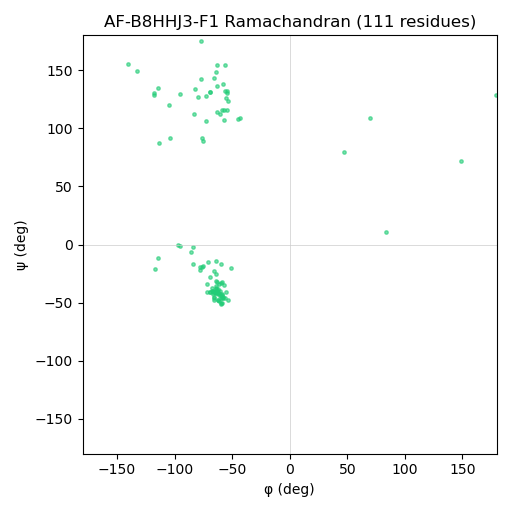837 -2.155 1.00 89.62 93 LEU A C 1
ATOM 746 O O . LEU A 1 93 ? 1.362 4.450 -2.035 1.00 89.62 93 LEU A O 1
ATOM 750 N N . GLN A 1 94 ? 2.892 6.068 -1.796 1.00 91.12 94 GLN A N 1
ATOM 751 C CA . GLN A 1 94 ? 1.972 7.072 -1.245 1.00 91.12 94 GLN A CA 1
ATOM 752 C C . GLN A 1 94 ? 0.909 7.534 -2.250 1.00 91.12 94 GLN A C 1
ATOM 754 O O . GLN A 1 94 ? -0.153 8.020 -1.857 1.00 91.12 94 GLN A O 1
ATOM 759 N N . SER A 1 95 ? 1.169 7.381 -3.548 1.00 88.31 95 SER A N 1
ATOM 760 C CA . SER A 1 95 ? 0.199 7.691 -4.593 1.00 88.31 95 SER A CA 1
ATOM 761 C C . SER A 1 95 ? -0.892 6.621 -4.735 1.00 88.31 95 SER A C 1
ATOM 763 O O . SER A 1 95 ? -1.965 6.938 -5.266 1.00 88.31 95 SER A O 1
ATOM 765 N N . THR A 1 96 ? -0.653 5.401 -4.233 1.00 89.69 96 THR A N 1
ATOM 766 C CA . THR A 1 96 ? -1.558 4.257 -4.414 1.00 89.69 96 THR A CA 1
ATOM 767 C C . THR A 1 96 ? -2.904 4.458 -3.703 1.00 89.69 96 THR A C 1
ATOM 769 O O . THR A 1 96 ? -2.946 5.018 -2.598 1.00 89.69 96 THR A O 1
ATOM 772 N N . PRO A 1 97 ? -4.023 3.997 -4.299 1.00 91.25 97 PRO A N 1
ATOM 773 C CA . PRO A 1 97 ? -5.348 4.097 -3.685 1.00 91.25 97 PRO A CA 1
ATOM 774 C C . PRO A 1 97 ? -5.431 3.475 -2.288 1.00 91.25 97 PRO A C 1
ATOM 776 O O . PRO A 1 97 ? -6.015 4.080 -1.389 1.00 91.25 97 PRO A O 1
ATOM 779 N N . LEU A 1 98 ? -4.803 2.313 -2.084 1.00 92.00 98 LEU A N 1
ATOM 780 C CA . LEU A 1 98 ? -4.820 1.609 -0.802 1.00 92.00 98 LEU A CA 1
ATOM 781 C C . LEU A 1 98 ? -4.188 2.439 0.319 1.00 92.00 98 LEU A C 1
ATOM 783 O O . LEU A 1 98 ? -4.770 2.591 1.393 1.00 92.00 98 LEU A O 1
ATOM 787 N N . VAL A 1 99 ? -3.001 2.999 0.072 1.00 93.25 99 VAL A N 1
ATOM 788 C CA . VAL A 1 99 ? -2.267 3.776 1.080 1.00 93.25 99 VAL A CA 1
ATOM 789 C C . VAL A 1 99 ? -2.995 5.075 1.407 1.00 93.25 99 VAL A C 1
ATOM 791 O O . VAL A 1 99 ? -3.060 5.456 2.579 1.00 93.25 99 VAL A O 1
ATOM 794 N N . LYS A 1 100 ? -3.602 5.725 0.407 1.00 93.81 100 LYS A N 1
ATOM 795 C CA . LYS A 1 100 ? -4.464 6.896 0.622 1.00 93.81 100 LYS A CA 1
ATOM 796 C C . LYS A 1 100 ? -5.654 6.556 1.517 1.00 93.81 100 LYS A C 1
ATOM 798 O O . LYS A 1 100 ? -5.811 7.194 2.554 1.00 93.81 100 LYS A O 1
ATOM 803 N N . ALA A 1 101 ? -6.396 5.495 1.197 1.00 94.19 101 ALA A N 1
ATOM 804 C CA . ALA A 1 101 ? -7.547 5.057 1.989 1.00 94.19 101 ALA A CA 1
ATOM 805 C C . ALA A 1 101 ? -7.166 4.707 3.441 1.00 94.19 101 ALA A C 1
ATOM 807 O O . ALA A 1 101 ? -7.824 5.136 4.389 1.00 94.1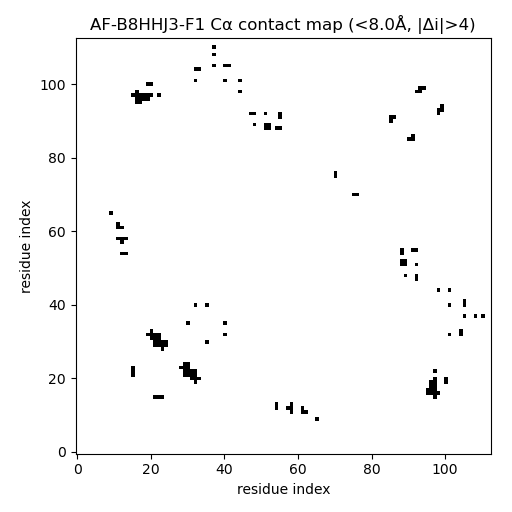9 101 ALA A O 1
ATOM 808 N N . MET A 1 102 ? -6.062 3.981 3.651 1.00 94.88 102 MET A N 1
ATOM 809 C CA . MET A 1 102 ? -5.568 3.668 5.000 1.00 94.88 102 MET A CA 1
ATOM 810 C C . MET A 1 102 ? -5.150 4.923 5.782 1.00 94.88 102 MET A C 1
ATOM 812 O O . MET A 1 102 ? -5.369 4.998 6.993 1.00 94.88 102 MET A O 1
ATOM 816 N N . THR A 1 103 ? -4.550 5.906 5.105 1.00 93.75 103 THR A N 1
ATOM 817 C CA . THR A 1 103 ? -4.116 7.169 5.722 1.00 93.75 103 THR A CA 1
ATOM 818 C C . THR A 1 103 ? -5.313 8.031 6.122 1.00 93.75 103 THR A C 1
ATOM 820 O O . THR A 1 103 ? -5.323 8.582 7.223 1.00 93.75 103 THR A O 1
ATOM 823 N N . GLU A 1 104 ? -6.343 8.098 5.278 1.00 93.81 104 GLU A N 1
ATOM 824 C CA . GLU A 1 104 ? -7.611 8.778 5.572 1.00 93.81 104 GLU A CA 1
ATOM 825 C C . GLU A 1 104 ? -8.290 8.167 6.806 1.00 93.81 104 GLU A C 1
ATOM 827 O O . GLU A 1 104 ? -8.566 8.876 7.776 1.00 93.81 104 GLU A O 1
ATOM 832 N N . LEU A 1 105 ? -8.428 6.837 6.846 1.00 92.94 105 LEU A N 1
ATOM 833 C CA . LEU A 1 105 ? -9.005 6.120 7.990 1.00 92.94 105 LEU A CA 1
ATOM 834 C C . LEU A 1 105 ? -8.228 6.338 9.296 1.00 92.94 105 LEU A C 1
ATOM 836 O O . LEU A 1 105 ? -8.818 6.364 10.377 1.00 92.94 105 LEU A O 1
ATOM 840 N N . LEU A 1 106 ? -6.903 6.495 9.227 1.00 91.69 106 LEU A N 1
ATOM 841 C CA . LEU A 1 106 ? -6.088 6.836 10.395 1.00 91.69 106 LEU A CA 1
ATOM 842 C C . LEU A 1 106 ? -6.285 8.284 10.855 1.00 91.69 106 LEU A C 1
ATOM 844 O O . LEU A 1 106 ? -6.229 8.535 12.059 1.00 91.69 106 LEU A O 1
ATOM 848 N N . GLY A 1 107 ? -6.526 9.218 9.932 1.00 88.00 107 GLY A N 1
ATOM 849 C CA . GLY A 1 107 ? -6.859 10.607 10.254 1.00 88.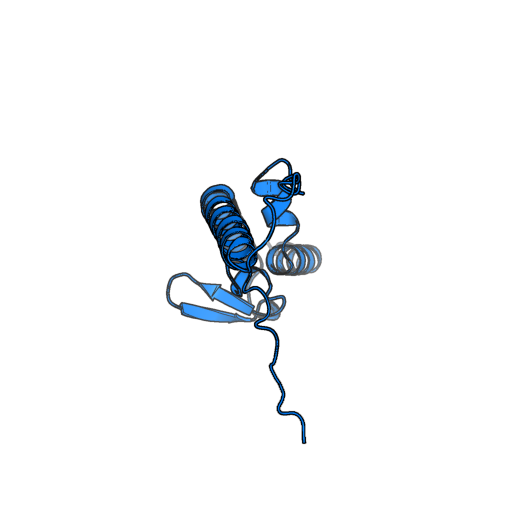00 107 GLY A CA 1
ATOM 850 C C . GLY A 1 107 ? -8.190 10.735 11.000 1.00 88.00 107 GLY A C 1
ATOM 851 O O . GLY A 1 107 ? -8.310 11.540 11.921 1.00 88.00 107 GLY A O 1
ATOM 852 N N . GLU A 1 108 ? -9.163 9.889 10.663 1.00 83.38 108 GLU A N 1
ATOM 853 C CA . GLU A 1 108 ? -10.480 9.838 11.312 1.00 83.38 108 GLU A CA 1
ATOM 854 C C . GLU A 1 108 ? -10.469 9.121 12.675 1.00 83.38 108 GLU A C 1
ATOM 856 O O . GLU A 1 108 ? -11.374 9.304 13.495 1.00 83.38 108 GLU A O 1
ATOM 861 N N . ARG A 1 109 ? -9.444 8.301 12.946 1.00 77.44 109 ARG A N 1
ATOM 862 C CA . ARG A 1 109 ? -9.337 7.450 14.142 1.00 77.44 109 ARG A CA 1
ATOM 863 C C . ARG A 1 109 ? -8.185 7.917 15.037 1.00 77.44 109 ARG A C 1
ATOM 865 O O . ARG A 1 109 ? -7.078 7.374 14.939 1.00 77.44 109 ARG A O 1
ATOM 872 N N . PRO A 1 110 ? -8.408 8.869 15.965 1.00 59.94 110 PRO A N 1
ATOM 873 C CA . PRO A 1 110 ? -7.372 9.247 16.917 1.00 59.94 110 PRO A CA 1
ATOM 874 C C . PRO A 1 110 ? -6.936 8.020 17.725 1.00 59.94 110 PRO A C 1
ATOM 876 O O . PRO A 1 110 ? -7.762 7.194 18.126 1.00 59.94 110 PRO A O 1
ATOM 879 N N . ALA A 1 111 ? -5.624 7.888 17.943 1.00 58.34 111 ALA A N 1
ATOM 880 C CA . ALA A 1 111 ? -5.056 6.821 18.756 1.00 58.34 111 ALA A CA 1
ATOM 881 C C . ALA A 1 111 ? -5.687 6.872 20.154 1.00 58.34 111 ALA A C 1
ATOM 883 O O . ALA A 1 111 ? -5.409 7.781 20.933 1.00 58.34 111 ALA A O 1
ATOM 884 N N . ARG A 1 112 ? -6.573 5.922 20.467 1.00 57.31 112 ARG A N 1
ATOM 885 C CA . ARG A 1 112 ? -7.029 5.735 21.843 1.00 57.31 112 ARG A CA 1
ATOM 886 C C . ARG A 1 112 ? -5.866 5.108 22.609 1.00 57.31 112 ARG A C 1
ATOM 888 O O . ARG A 1 112 ? -5.516 3.960 22.340 1.00 57.31 112 ARG A O 1
ATOM 895 N N . HIS A 1 113 ? -5.235 5.930 23.444 1.00 43.78 113 HIS A N 1
ATOM 896 C CA . HIS A 1 113 ? -4.274 5.524 24.466 1.00 43.78 113 HIS A CA 1
ATOM 897 C C . HIS A 1 113 ? -4.964 4.730 25.574 1.00 43.78 113 HIS A C 1
ATOM 899 O O . HIS A 1 113 ? -6.130 5.066 25.891 1.00 43.78 113 HIS A O 1
#

Foldseek 3Di:
DDDDPDDPDQPAFDPQLQDQQWHQDPVRDIDGLLPDDLVRLVVVLVVCQVCLVVRVVVRVVSVVVVVVVVPVPDDDDDPDPDPPPDPDSNRVSCPTNHVVNSVVSNVVDDDDD

Mean predicted aligned error: 11.24 Å

Organism: Pseudarthrobacter chlorophenolicus (strain ATCC 700700 / DSM 12829 / CIP 107037 / JCM 12360 / KCTC 9906 / NCIMB 13794 / A6) (NCBI:txid452863)

Secondary structure (DSSP, 8-state):
------------S-TTTT-SSEEE-TTS-EEETTTS-HHHHHHHHHHHHHHHHHHHHHHHHHHHHHHHHHHTSSS---S-----S-SSHHHHHHHSHHHHHHHHHHHHS----

Sequence (113 aa):
MSGMTENPVPVTAAPYLQQTQVWTDVHGNTHLLEDMTANYLRNVLSYLEHKADELYGAEQEEVVRAQLVEVFEPCRYPHGVPPLEFATAREWLQSTPLVKAMTELLGERPARH

Nearest PDB structures (foldseek):
  6hix-assembly1_Af  TM=2.367E-01  e=2.340E+00  Trypanosoma brucei brucei
  6a5p-assembly1_D  TM=2.494E-01  e=3.934E+00  Komagataella phaffii GS115
  7aoi-assembly1_Af  TM=2.423E-01  e=7.529E+00  Trypanosoma brucei

Radius of gyration: 17.96 Å; Cα contacts (8 Å, |Δi|>4): 81; chains: 1; bounding box: 34×26×61 Å

Solvent-accessible surface area (backbone atoms only — not comparable to full-atom values): 6992 Å² total; per-residue (Å²): 136,85,76,84,77,77,74,82,72,84,80,61,61,58,72,61,46,66,26,68,56,49,45,66,49,100,85,70,51,76,40,52,54,88,77,48,50,67,68,53,49,52,52,50,50,54,51,50,61,76,37,19,62,63,56,42,51,51,31,51,53,49,55,53,48,54,53,53,60,60,60,70,52,96,71,74,91,72,91,68,81,74,74,71,92,46,97,42,40,62,59,45,48,61,67,29,47,27,50,44,42,51,51,52,56,44,71,77,43,74,84,83,126